Protein AF-A0A954TP41-F1 (afdb_monomer_lite)

Structure (mmCIF, N/CA/C/O backbone):
data_AF-A0A954TP41-F1
#
_entry.id   AF-A0A954TP41-F1
#
loop_
_atom_site.group_PDB
_atom_site.id
_atom_site.type_symbol
_atom_site.label_atom_id
_atom_site.label_alt_id
_atom_site.label_comp_id
_atom_site.label_asym_id
_atom_site.label_entity_id
_atom_site.label_seq_id
_atom_site.pdbx_PDB_ins_code
_atom_site.Cartn_x
_atom_site.Cartn_y
_atom_site.Cartn_z
_atom_site.occupancy
_atom_site.B_iso_or_equiv
_atom_site.auth_seq_id
_atom_site.auth_comp_id
_atom_site.auth_asym_id
_atom_site.auth_atom_id
_atom_site.pdbx_PDB_model_num
ATOM 1 N N . MET A 1 1 ? 5.058 3.701 -24.858 1.00 41.41 1 MET A N 1
ATOM 2 C CA . MET A 1 1 ? 3.907 2.788 -24.609 1.00 41.41 1 MET A CA 1
ATOM 3 C C . MET A 1 1 ? 3.069 3.315 -23.433 1.00 41.41 1 MET A C 1
ATOM 5 O O . MET A 1 1 ? 3.641 3.527 -22.378 1.00 41.41 1 MET A O 1
ATOM 9 N N . ARG A 1 2 ? 1.742 3.514 -23.548 1.00 49.81 2 ARG A N 1
ATOM 10 C CA . ARG A 1 2 ? 0.839 3.838 -22.403 1.00 49.81 2 ARG A CA 1
ATOM 11 C C . ARG A 1 2 ? 0.309 2.567 -21.700 1.00 49.81 2 ARG A C 1
ATOM 13 O O . ARG A 1 2 ? -0.858 2.505 -21.333 1.00 49.81 2 ARG A O 1
ATOM 20 N N . ILE A 1 3 ? 1.115 1.509 -21.599 1.00 52.03 3 ILE A N 1
ATOM 21 C CA . ILE A 1 3 ? 0.583 0.176 -21.258 1.00 52.03 3 ILE A CA 1
ATOM 22 C C . ILE A 1 3 ? 0.279 0.004 -19.770 1.00 52.03 3 ILE A C 1
ATOM 24 O O . ILE A 1 3 ? -0.675 -0.692 -19.455 1.00 52.03 3 ILE A O 1
ATOM 28 N N . CYS A 1 4 ? 0.962 0.700 -18.866 1.00 60.31 4 CYS A N 1
ATOM 29 C CA . CYS A 1 4 ? 0.553 0.827 -17.468 1.00 60.31 4 CYS A CA 1
ATOM 30 C C . CYS A 1 4 ? 1.193 2.102 -16.911 1.00 60.31 4 CYS A C 1
ATOM 32 O O . CYS A 1 4 ? 2.417 2.188 -16.859 1.00 60.31 4 CYS A O 1
ATOM 34 N N . ASP A 1 5 ? 0.406 3.089 -16.472 1.00 77.56 5 ASP A N 1
ATOM 35 C CA . ASP A 1 5 ? 0.948 4.170 -15.637 1.00 77.56 5 ASP A CA 1
ATOM 36 C C . ASP A 1 5 ? 1.173 3.636 -14.213 1.00 77.56 5 ASP A C 1
ATOM 38 O O . ASP A 1 5 ? 0.398 3.874 -13.279 1.00 77.56 5 ASP A O 1
ATOM 42 N N . LEU A 1 6 ? 2.216 2.813 -14.085 1.00 81.56 6 LEU A N 1
ATOM 43 C CA . LEU A 1 6 ? 2.629 2.178 -12.838 1.00 81.56 6 LEU A CA 1
ATOM 44 C C . LEU A 1 6 ? 3.070 3.231 -11.822 1.00 81.56 6 LEU A C 1
ATOM 46 O O . LEU A 1 6 ? 2.788 3.109 -10.631 1.00 81.56 6 LEU A O 1
ATOM 50 N N . HIS A 1 7 ? 3.700 4.305 -12.291 1.00 83.38 7 HIS A N 1
ATOM 51 C CA . HIS A 1 7 ? 4.193 5.373 -11.437 1.00 83.38 7 HIS A CA 1
ATOM 52 C C . HIS A 1 7 ? 3.051 6.142 -10.756 1.00 83.38 7 HIS A C 1
ATOM 54 O O . HIS A 1 7 ? 2.994 6.219 -9.529 1.00 83.38 7 HIS A O 1
ATOM 60 N N . SER A 1 8 ? 2.068 6.641 -11.508 1.00 88.38 8 SER A N 1
ATOM 61 C CA . SER A 1 8 ? 0.936 7.343 -10.887 1.00 88.38 8 SER A CA 1
ATOM 62 C C . SER A 1 8 ? 0.089 6.406 -10.026 1.00 88.38 8 SER A C 1
ATOM 64 O O . SER A 1 8 ? -0.415 6.808 -8.974 1.00 88.38 8 SER A O 1
ATOM 66 N N . SER A 1 9 ? -0.057 5.144 -10.435 1.00 88.31 9 SER A N 1
ATOM 67 C CA . SER A 1 9 ? -0.805 4.137 -9.672 1.00 88.31 9 SER A CA 1
ATOM 68 C C . SER A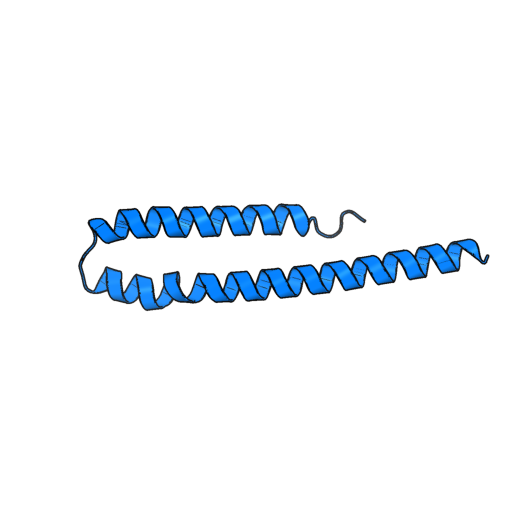 1 9 ? -0.153 3.828 -8.321 1.00 88.31 9 SER A C 1
ATOM 70 O O . SER A 1 9 ? -0.848 3.776 -7.306 1.00 88.31 9 SER A O 1
ATOM 72 N N . THR A 1 10 ? 1.176 3.701 -8.273 1.00 90.88 10 THR A N 1
ATOM 73 C CA . THR A 1 10 ? 1.919 3.472 -7.021 1.00 90.88 10 THR A CA 1
ATOM 74 C C . THR A 1 10 ? 1.878 4.680 -6.087 1.00 90.88 10 THR A C 1
ATOM 76 O O . THR A 1 10 ? 1.703 4.511 -4.877 1.00 90.88 10 THR A O 1
ATOM 79 N N . ILE A 1 11 ? 1.932 5.902 -6.627 1.00 91.94 11 ILE A N 1
ATOM 80 C CA . ILE A 1 11 ? 1.734 7.131 -5.842 1.00 91.94 11 ILE A CA 1
ATOM 81 C C . ILE A 1 11 ? 0.341 7.149 -5.206 1.00 91.94 11 ILE A C 1
ATOM 83 O O . ILE A 1 11 ? 0.207 7.410 -4.008 1.00 91.94 11 ILE A O 1
ATOM 87 N N . ARG A 1 12 ? -0.705 6.857 -5.989 1.00 94.12 12 ARG A N 1
ATOM 88 C CA . ARG A 1 12 ? -2.090 6.813 -5.493 1.00 94.12 12 ARG A CA 1
ATOM 89 C C . ARG A 1 12 ? -2.270 5.754 -4.410 1.00 94.12 12 ARG A C 1
ATOM 91 O O . ARG A 1 12 ? -2.895 6.047 -3.395 1.00 94.12 12 ARG A O 1
ATOM 98 N N . LEU A 1 13 ? -1.693 4.568 -4.597 1.00 93.75 13 LEU A N 1
ATOM 99 C CA . LEU A 1 13 ? -1.739 3.496 -3.604 1.00 93.75 13 LEU A CA 1
ATOM 100 C C . LEU A 1 13 ? -1.051 3.905 -2.297 1.00 93.75 13 LEU A C 1
ATOM 102 O O . LEU A 1 13 ? -1.609 3.710 -1.223 1.00 93.75 13 LEU A O 1
ATOM 106 N N . THR A 1 14 ? 0.131 4.515 -2.388 1.00 92.94 14 THR A N 1
ATOM 107 C CA . THR A 1 14 ? 0.894 4.964 -1.213 1.00 92.94 14 THR A CA 1
ATOM 108 C C . THR A 1 14 ? 0.122 6.017 -0.418 1.00 92.94 14 THR A C 1
ATOM 110 O O . THR A 1 14 ? 0.073 5.954 0.809 1.00 92.94 14 THR A O 1
ATOM 113 N N . ARG A 1 15 ? -0.532 6.960 -1.111 1.00 96.00 15 ARG A N 1
ATOM 114 C CA . ARG A 1 15 ? -1.408 7.959 -0.479 1.00 96.00 15 ARG A CA 1
ATOM 115 C C . ARG A 1 15 ? -2.600 7.303 0.210 1.00 96.00 15 ARG A C 1
ATOM 117 O O . ARG A 1 15 ? -2.783 7.512 1.399 1.00 96.00 15 ARG A O 1
ATOM 124 N N . ALA A 1 16 ? -3.329 6.434 -0.489 1.00 96.06 16 ALA A N 1
ATOM 125 C CA . ALA A 1 16 ? -4.474 5.733 0.090 1.00 96.06 16 ALA A CA 1
ATOM 126 C C . ALA A 1 16 ? -4.091 4.883 1.318 1.00 96.06 16 ALA A C 1
ATOM 128 O O . ALA A 1 16 ? -4.842 4.820 2.288 1.00 96.06 16 ALA A O 1
ATOM 129 N N . ALA A 1 17 ? -2.910 4.257 1.307 1.00 94.62 17 ALA A N 1
ATOM 130 C CA . ALA A 1 17 ? -2.392 3.495 2.441 1.00 94.62 17 ALA A CA 1
ATOM 131 C C . ALA A 1 17 ? -2.087 4.381 3.656 1.00 94.62 17 ALA A C 1
ATOM 133 O O . ALA A 1 17 ? -2.359 3.998 4.796 1.00 94.62 17 ALA A O 1
ATOM 134 N N . LYS A 1 18 ? -1.525 5.568 3.406 1.00 95.19 18 LYS A N 1
ATOM 135 C CA . LYS A 1 18 ? -1.275 6.575 4.435 1.00 95.19 18 LYS A CA 1
ATOM 136 C C . LYS A 1 18 ? -2.593 7.073 5.030 1.00 95.19 18 LYS A C 1
ATOM 138 O O . LYS A 1 18 ? -2.746 7.029 6.247 1.00 95.19 18 LYS A O 1
ATOM 143 N N . ASP A 1 19 ? -3.546 7.447 4.181 1.00 97.44 19 ASP A N 1
ATOM 144 C CA . ASP A 1 19 ? -4.862 7.931 4.604 1.00 97.44 19 ASP A CA 1
ATOM 145 C C . ASP A 1 19 ? -5.588 6.868 5.444 1.00 97.44 19 ASP A C 1
ATOM 147 O O . ASP A 1 19 ? -6.111 7.167 6.516 1.00 97.44 19 ASP A O 1
ATOM 151 N N . LEU A 1 20 ? -5.546 5.597 5.021 1.00 96.31 20 LEU A N 1
ATOM 152 C CA . LEU A 1 20 ? -6.094 4.479 5.791 1.00 96.31 20 LEU A CA 1
ATOM 153 C C . LEU A 1 20 ? -5.463 4.383 7.184 1.00 96.31 20 LEU A C 1
ATOM 155 O O . LEU A 1 20 ? -6.180 4.193 8.164 1.00 96.31 20 LEU A O 1
ATOM 159 N N . ARG A 1 21 ? -4.134 4.504 7.291 1.00 95.06 21 ARG A N 1
ATOM 160 C CA . ARG A 1 21 ? -3.435 4.430 8.581 1.00 95.06 21 ARG A CA 1
ATOM 161 C C . ARG A 1 21 ? -3.826 5.585 9.498 1.00 95.06 21 ARG A C 1
ATOM 163 O O . ARG A 1 21 ? -4.059 5.355 10.681 1.00 95.06 21 ARG A O 1
ATOM 170 N N . GLU A 1 22 ? -3.902 6.798 8.964 1.00 97.38 22 GLU A N 1
ATOM 171 C CA . GLU A 1 22 ? -4.302 7.986 9.724 1.00 97.38 22 GLU A CA 1
ATOM 172 C C . GLU A 1 22 ? -5.736 7.853 10.247 1.00 97.38 22 GLU A C 1
ATOM 174 O O . GLU A 1 22 ? -5.974 8.017 11.445 1.00 97.38 22 GLU A O 1
ATOM 179 N N . GLN A 1 23 ? -6.677 7.467 9.381 1.00 97.75 23 GLN A N 1
ATOM 180 C CA . GLN A 1 23 ? -8.073 7.271 9.775 1.00 97.75 23 GLN A CA 1
ATOM 181 C C . GLN A 1 23 ? -8.247 6.091 10.733 1.00 97.75 23 GLN A C 1
ATOM 183 O O . GLN A 1 23 ? -9.058 6.161 11.658 1.00 97.75 23 GLN A O 1
A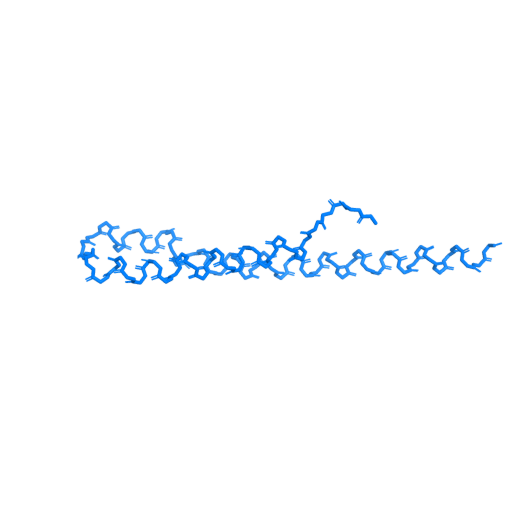TOM 188 N N . TRP A 1 24 ? -7.468 5.021 10.560 1.00 97.31 24 TRP A N 1
ATOM 189 C CA . TRP A 1 24 ? -7.473 3.902 11.495 1.00 97.31 24 TRP A CA 1
ATOM 190 C C . TRP A 1 24 ? -7.003 4.321 12.886 1.00 97.31 24 TRP A C 1
ATOM 192 O O . TRP A 1 24 ? -7.666 3.993 13.867 1.00 97.31 24 TRP A O 1
ATOM 202 N N . ASN A 1 25 ? -5.912 5.087 12.977 1.00 95.56 25 ASN A N 1
ATOM 203 C CA . ASN A 1 25 ? -5.407 5.584 14.254 1.00 95.56 25 ASN A CA 1
ATOM 204 C C . ASN A 1 25 ? -6.484 6.404 14.975 1.00 95.56 25 ASN A C 1
ATOM 206 O O . ASN A 1 25 ? -6.833 6.062 16.103 1.00 95.56 25 ASN A O 1
ATOM 210 N N . ALA A 1 26 ? -7.088 7.381 14.290 1.00 97.38 26 ALA A N 1
ATOM 211 C CA . ALA A 1 26 ? -8.170 8.196 14.843 1.00 97.38 26 ALA A CA 1
ATOM 212 C C . ALA A 1 26 ? -9.385 7.350 15.269 1.00 97.38 26 ALA A C 1
ATOM 214 O O . ALA A 1 26 ? -9.927 7.526 16.355 1.00 97.38 26 ALA A O 1
ATOM 215 N N . THR A 1 27 ? -9.792 6.374 14.454 1.00 97.25 27 THR A N 1
ATOM 216 C CA . THR A 1 27 ? -10.920 5.482 14.779 1.00 97.25 27 THR A CA 1
ATOM 217 C C . THR A 1 27 ? -10.616 4.625 16.009 1.00 97.25 27 THR A C 1
ATOM 219 O O . THR A 1 27 ? -11.461 4.455 16.889 1.00 97.25 27 THR A O 1
ATOM 222 N N . SER A 1 28 ? -9.390 4.111 16.101 1.00 95.50 28 SER A N 1
ATOM 223 C CA . SER A 1 28 ? -8.946 3.244 17.192 1.00 95.50 28 SER A CA 1
ATOM 224 C C . SER A 1 28 ? -8.836 3.962 18.541 1.00 95.50 28 SER A C 1
ATOM 226 O O . SER A 1 28 ? -8.752 3.299 19.576 1.00 95.50 28 SER A O 1
ATOM 228 N N . GLU A 1 29 ? -8.858 5.299 18.567 1.00 96.25 29 GLU A N 1
ATOM 229 C CA . GLU A 1 29 ? -8.941 6.089 19.802 1.00 96.25 29 GLU A CA 1
ATOM 230 C C . GLU A 1 29 ? -10.299 5.954 20.492 1.00 96.25 29 GLU A C 1
ATOM 232 O O . GLU A 1 29 ? -10.353 5.985 21.720 1.00 96.25 29 GLU A O 1
ATOM 237 N N . TYR A 1 30 ? -11.369 5.731 19.727 1.00 97.38 30 TYR A N 1
ATOM 238 C CA . TYR A 1 30 ? -12.740 5.660 20.242 1.00 97.38 30 TYR A CA 1
ATOM 239 C C . TYR A 1 30 ? -13.312 4.242 20.190 1.00 97.38 30 TYR A C 1
ATOM 241 O O . TYR A 1 30 ? -14.082 3.845 21.062 1.00 97.38 30 TYR A O 1
ATOM 249 N N . TRP A 1 31 ? -12.912 3.448 19.198 1.00 97.50 31 TRP A N 1
ATOM 250 C CA . TRP A 1 31 ? -13.318 2.054 19.079 1.00 97.50 31 TRP A CA 1
ATOM 251 C C . TRP A 1 31 ? -12.364 1.165 19.888 1.00 97.50 31 TRP A C 1
ATOM 253 O O . TRP A 1 31 ? -11.196 1.048 19.533 1.00 97.50 31 TRP A O 1
ATOM 263 N N . LYS A 1 32 ? -12.834 0.578 21.001 1.00 95.69 32 LYS A N 1
ATOM 264 C CA . LYS A 1 32 ? -12.000 -0.128 22.006 1.00 95.69 32 LYS A CA 1
ATOM 265 C C . LYS A 1 32 ? -12.457 -1.556 22.333 1.00 95.69 32 LYS A C 1
ATOM 267 O O . LYS A 1 32 ? -12.105 -2.085 23.382 1.00 95.69 32 LYS A O 1
ATOM 272 N N . ASP A 1 33 ? -13.280 -2.161 21.485 1.00 97.56 33 ASP A N 1
ATOM 273 C CA . ASP A 1 33 ? -13.788 -3.514 21.724 1.00 97.56 33 ASP A CA 1
ATOM 274 C C . ASP A 1 33 ? -12.903 -4.598 21.082 1.00 97.56 33 ASP A C 1
ATOM 276 O O . ASP A 1 33 ? -11.929 -4.323 20.380 1.00 97.56 33 ASP A O 1
ATOM 280 N N . LYS A 1 34 ? -13.277 -5.861 21.295 1.00 97.50 34 LYS A N 1
ATOM 281 C CA . LYS A 1 34 ? -12.601 -7.005 20.680 1.00 97.50 34 LYS A CA 1
ATOM 282 C C . LYS A 1 34 ? -12.670 -6.993 19.145 1.00 97.50 34 LYS A C 1
ATOM 284 O O . LYS A 1 34 ? -11.738 -7.456 18.493 1.00 97.50 34 LYS A O 1
ATOM 289 N N . ASN A 1 35 ? -13.740 -6.460 18.554 1.00 96.88 35 ASN A N 1
ATOM 290 C CA . ASN A 1 35 ? -13.871 -6.399 17.098 1.00 96.88 35 ASN A CA 1
ATOM 291 C C . ASN A 1 35 ? -12.839 -5.440 16.492 1.00 96.88 35 ASN A C 1
ATOM 293 O O . ASN A 1 35 ? -12.322 -5.721 15.414 1.00 96.88 35 ASN A O 1
ATOM 297 N N . ARG A 1 36 ? -12.493 -4.352 17.192 1.00 97.44 36 ARG A N 1
ATOM 298 C CA . ARG A 1 36 ? -11.384 -3.461 16.821 1.00 97.44 36 ARG A CA 1
ATOM 299 C C . ARG A 1 36 ? -10.055 -4.212 16.773 1.00 97.44 36 ARG A C 1
ATOM 301 O O . ARG A 1 36 ? -9.317 -4.070 15.801 1.00 97.44 36 ARG A O 1
ATOM 308 N N . ASP A 1 37 ? -9.753 -5.003 17.803 1.00 97.31 37 ASP A N 1
ATOM 309 C CA . ASP A 1 37 ? -8.515 -5.797 17.882 1.00 97.31 37 ASP A CA 1
ATOM 310 C C . ASP A 1 37 ? -8.442 -6.840 16.757 1.00 97.31 37 ASP A C 1
ATOM 312 O O . ASP A 1 37 ? -7.422 -6.984 16.071 1.00 97.31 37 ASP A O 1
ATOM 316 N N . ASP A 1 38 ? -9.552 -7.545 16.535 1.00 97.94 38 ASP A N 1
ATOM 317 C CA . ASP A 1 38 ? -9.670 -8.558 15.491 1.00 97.94 38 ASP A CA 1
ATOM 318 C C . ASP A 1 38 ? -9.570 -7.911 14.093 1.00 97.94 38 ASP A C 1
ATOM 320 O O . ASP A 1 38 ? -8.955 -8.476 13.188 1.00 97.94 38 ASP A O 1
ATOM 324 N N . PHE A 1 39 ? -10.103 -6.699 13.907 1.00 96.75 39 PHE A N 1
ATOM 325 C CA . PHE A 1 39 ? -9.987 -5.955 12.653 1.00 96.75 39 PHE A CA 1
ATOM 326 C C . PHE A 1 39 ? -8.557 -5.461 12.390 1.00 96.75 39 PHE A C 1
ATOM 328 O O . PHE A 1 39 ? -8.048 -5.637 11.278 1.00 96.75 39 PHE A O 1
ATOM 335 N N . ASP A 1 40 ? -7.889 -4.887 13.400 1.00 96.62 40 ASP A N 1
ATOM 336 C CA . ASP A 1 40 ? -6.501 -4.416 13.279 1.00 96.62 40 ASP A CA 1
ATOM 337 C C . ASP A 1 40 ? -5.582 -5.555 12.839 1.00 96.62 40 ASP A C 1
ATOM 339 O O . ASP A 1 40 ? -4.885 -5.463 11.828 1.00 96.62 40 ASP A O 1
ATOM 343 N N . SER A 1 41 ? -5.630 -6.658 13.586 1.00 97.19 41 SER A N 1
ATOM 344 C CA . SER A 1 41 ? -4.755 -7.809 13.387 1.00 97.19 41 SER A CA 1
ATOM 345 C C . SER A 1 41 ? -5.012 -8.514 12.057 1.00 97.19 41 SER A C 1
ATOM 347 O O . SER A 1 41 ? -4.064 -8.887 11.365 1.00 97.19 41 SER A O 1
ATOM 349 N N . LYS A 1 42 ? -6.282 -8.676 11.671 1.00 97.12 42 LYS A N 1
ATOM 350 C CA . LYS A 1 42 ? -6.658 -9.432 10.472 1.00 97.12 42 LYS A CA 1
ATOM 351 C C . LYS A 1 42 ? -6.518 -8.635 9.180 1.00 97.12 42 LYS A C 1
ATOM 353 O O . LYS A 1 42 ? -6.230 -9.234 8.145 1.00 97.12 42 LYS A O 1
ATOM 358 N N . TYR A 1 43 ? -6.739 -7.321 9.216 1.00 95.38 43 TYR A N 1
ATOM 359 C CA . TYR A 1 43 ? -6.844 -6.513 7.998 1.00 95.38 43 TYR A CA 1
ATOM 360 C C . TYR A 1 43 ? -5.863 -5.344 7.956 1.00 95.38 43 TYR A C 1
ATOM 362 O O . TYR A 1 43 ? -5.209 -5.152 6.937 1.00 95.38 43 TYR A O 1
ATOM 370 N N . VAL A 1 44 ? -5.699 -4.580 9.037 1.00 95.38 44 VAL A N 1
ATOM 371 C CA . VAL A 1 44 ? -4.905 -3.338 8.991 1.00 95.38 44 VAL A CA 1
ATOM 372 C C . VAL A 1 44 ? -3.399 -3.601 9.059 1.00 95.38 44 VAL A C 1
ATOM 374 O O . VAL A 1 44 ? -2.628 -3.013 8.295 1.00 95.38 44 VAL A O 1
ATOM 377 N N . GLN A 1 45 ? -2.957 -4.480 9.959 1.00 94.62 45 GLN A N 1
ATOM 378 C CA . GLN A 1 45 ? -1.542 -4.837 10.104 1.00 94.62 45 GLN A CA 1
ATOM 379 C C . GLN A 1 45 ? -0.974 -5.506 8.837 1.00 94.62 45 GLN A C 1
ATOM 381 O O . GLN A 1 45 ? 0.097 -5.087 8.390 1.00 94.62 45 GLN A O 1
ATOM 386 N N . PRO A 1 46 ? -1.669 -6.464 8.184 1.00 95.81 46 PRO A N 1
ATOM 387 C CA . PRO A 1 46 ? -1.126 -7.143 7.005 1.00 95.81 46 PRO A CA 1
ATOM 388 C C . PRO A 1 46 ? -0.986 -6.259 5.759 1.00 95.81 46 PRO A C 1
ATOM 390 O O . PRO A 1 46 ? -0.106 -6.511 4.935 1.00 95.81 46 PRO A O 1
ATOM 393 N N . ILE A 1 47 ? -1.818 -5.220 5.609 1.00 93.75 47 ILE A N 1
ATOM 394 C CA . ILE A 1 47 ? -1.831 -4.371 4.405 1.00 93.75 47 ILE A CA 1
ATOM 395 C C . ILE A 1 47 ? -0.494 -3.650 4.195 1.00 93.75 47 ILE A C 1
ATOM 397 O O . ILE A 1 47 ? -0.025 -3.560 3.064 1.00 93.75 47 ILE A O 1
ATOM 401 N N . GLY A 1 48 ? 0.143 -3.155 5.262 1.00 91.81 48 GLY A N 1
ATOM 402 C CA . GLY A 1 48 ? 1.399 -2.400 5.155 1.00 91.81 48 GLY A CA 1
ATOM 403 C C . GLY A 1 48 ? 2.507 -3.188 4.439 1.00 91.81 48 GLY A C 1
ATOM 404 O O . GLY A 1 48 ? 2.950 -2.765 3.369 1.00 91.81 48 GLY A O 1
ATOM 405 N N . PRO A 1 49 ? 2.910 -4.360 4.966 1.00 94.81 49 PRO A N 1
ATOM 406 C CA . PRO A 1 49 ? 3.884 -5.233 4.314 1.00 94.81 49 PRO A CA 1
ATOM 407 C C . PRO A 1 49 ? 3.489 -5.650 2.890 1.00 94.81 49 PRO A C 1
ATOM 409 O O . PRO A 1 49 ? 4.340 -5.678 2.004 1.00 94.81 49 PRO A O 1
ATOM 412 N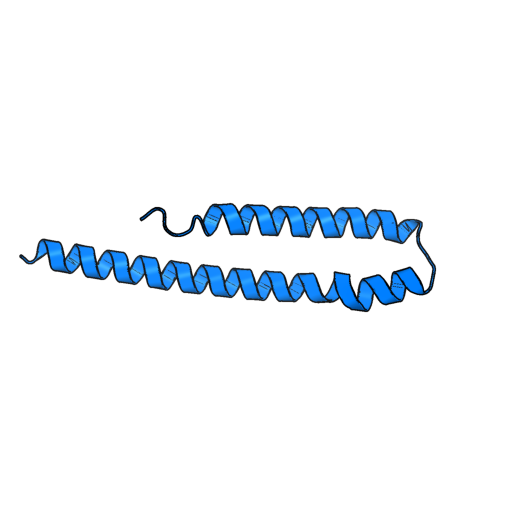 N . GLN A 1 50 ? 2.206 -5.937 2.641 1.00 95.19 50 GLN A N 1
ATOM 413 C CA . GLN A 1 50 ? 1.722 -6.315 1.306 1.00 95.19 50 GLN A CA 1
ATOM 414 C C . GLN A 1 50 ? 1.895 -5.185 0.285 1.00 95.19 50 GLN A C 1
ATOM 416 O O . GLN A 1 50 ? 2.329 -5.432 -0.840 1.00 95.19 50 GLN A O 1
ATOM 421 N N . ILE A 1 51 ? 1.613 -3.941 0.679 1.00 94.25 51 ILE A N 1
ATOM 422 C CA . ILE A 1 51 ? 1.840 -2.770 -0.173 1.00 94.25 51 ILE A CA 1
ATOM 423 C C . ILE A 1 51 ? 3.333 -2.589 -0.440 1.00 94.25 51 ILE A C 1
ATOM 425 O O . ILE A 1 51 ? 3.711 -2.374 -1.588 1.00 94.25 51 ILE A O 1
ATOM 429 N N . SER A 1 52 ? 4.197 -2.735 0.568 1.00 93.94 52 SER A N 1
ATOM 430 C CA . SER A 1 52 ? 5.651 -2.663 0.366 1.00 93.94 52 SER A CA 1
ATOM 431 C C . SER A 1 52 ? 6.156 -3.709 -0.634 1.00 93.94 52 SER A C 1
ATOM 433 O O . SER A 1 52 ? 6.947 -3.377 -1.516 1.00 93.94 52 SER A O 1
ATOM 435 N N . LEU A 1 53 ? 5.664 -4.949 -0.543 1.00 96.00 53 LEU A N 1
ATOM 436 C CA . LEU A 1 53 ? 5.995 -6.016 -1.493 1.00 96.00 53 LEU A CA 1
ATOM 437 C C . LEU A 1 53 ? 5.524 -5.685 -2.912 1.00 96.00 53 LEU A C 1
ATOM 439 O O . LEU A 1 53 ? 6.278 -5.855 -3.870 1.00 96.00 53 LEU A O 1
ATOM 443 N N . LEU A 1 54 ? 4.302 -5.169 -3.053 1.00 94.12 54 LEU A N 1
ATOM 444 C CA . LEU A 1 54 ? 3.770 -4.752 -4.346 1.00 94.12 54 LEU A CA 1
ATOM 445 C C . LEU A 1 54 ? 4.600 -3.616 -4.960 1.00 94.12 54 LEU A C 1
ATOM 447 O O . LEU A 1 54 ? 4.944 -3.686 -6.136 1.00 94.12 54 LEU A O 1
ATOM 451 N N . LEU A 1 55 ? 4.958 -2.593 -4.178 1.00 93.50 55 LEU A N 1
ATOM 452 C CA . LEU A 1 55 ? 5.792 -1.484 -4.652 1.00 93.50 55 LEU A CA 1
ATOM 453 C C . LEU A 1 55 ? 7.165 -1.975 -5.131 1.00 93.50 55 LEU A C 1
ATOM 455 O O . LEU A 1 55 ? 7.636 -1.544 -6.183 1.00 93.50 55 LEU A O 1
ATOM 459 N N . ALA A 1 56 ? 7.779 -2.917 -4.411 1.00 94.06 56 ALA A N 1
ATOM 460 C CA . ALA A 1 56 ? 9.036 -3.531 -4.830 1.00 94.06 56 ALA A CA 1
ATOM 461 C C . ALA A 1 56 ? 8.894 -4.286 -6.164 1.00 94.06 56 ALA A C 1
AT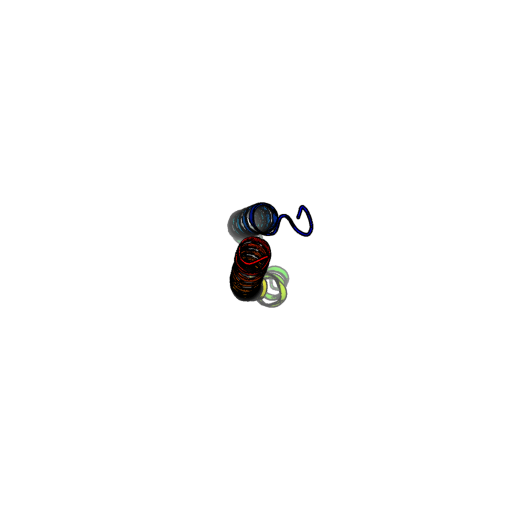OM 463 O O . ALA A 1 56 ? 9.721 -4.115 -7.062 1.00 94.06 56 ALA A O 1
ATOM 464 N N . ALA A 1 57 ? 7.822 -5.067 -6.327 1.00 94.50 57 ALA A N 1
ATOM 465 C CA . ALA A 1 57 ? 7.544 -5.786 -7.569 1.00 94.50 57 ALA A CA 1
ATOM 466 C C . ALA A 1 57 ? 7.304 -4.832 -8.753 1.00 94.50 57 ALA A C 1
ATOM 468 O O . ALA A 1 57 ? 7.821 -5.059 -9.845 1.00 94.50 57 ALA A O 1
ATOM 469 N N . VAL A 1 58 ? 6.571 -3.734 -8.536 1.00 92.25 58 VAL A N 1
ATOM 470 C CA . VAL A 1 58 ? 6.318 -2.718 -9.569 1.00 92.25 58 VAL A CA 1
ATOM 471 C C . VAL A 1 58 ? 7.603 -2.001 -9.989 1.00 92.25 58 VAL A C 1
ATOM 473 O O . VAL A 1 58 ? 7.803 -1.765 -11.183 1.00 92.25 58 VAL A O 1
ATOM 476 N N . ASN A 1 59 ? 8.491 -1.687 -9.043 1.00 90.75 59 ASN A N 1
ATOM 477 C CA . ASN A 1 59 ? 9.791 -1.094 -9.360 1.00 90.75 59 ASN A CA 1
ATOM 478 C C . ASN A 1 59 ? 10.640 -2.052 -10.201 1.00 90.75 59 ASN A C 1
ATOM 480 O O . ASN A 1 59 ? 11.128 -1.665 -11.259 1.00 90.75 59 ASN A O 1
ATOM 484 N N . SER A 1 60 ? 10.723 -3.323 -9.796 1.00 93.19 60 SER A N 1
ATOM 485 C CA . SER A 1 60 ? 11.447 -4.341 -10.564 1.00 93.19 60 SER A CA 1
ATOM 486 C C . SER A 1 60 ? 10.889 -4.505 -11.980 1.00 93.19 60 SER A C 1
ATOM 488 O O . SER A 1 60 ? 11.656 -4.610 -12.934 1.00 93.19 60 SER A O 1
ATOM 490 N N . LEU A 1 61 ? 9.564 -4.487 -12.136 1.00 91.56 61 LEU A N 1
ATOM 491 C CA . LEU A 1 61 ? 8.922 -4.563 -13.446 1.00 91.56 61 LEU A CA 1
ATOM 492 C C . LEU A 1 61 ? 9.243 -3.338 -14.316 1.00 91.56 61 LEU A C 1
ATOM 494 O O . LEU A 1 61 ? 9.502 -3.476 -15.510 1.00 91.56 61 LEU A O 1
ATOM 498 N N . SER A 1 62 ? 9.259 -2.148 -13.714 1.00 90.12 62 SER A N 1
ATOM 499 C CA . SER A 1 62 ? 9.596 -0.902 -14.410 1.00 90.12 62 SER A CA 1
ATOM 500 C C . SER A 1 62 ? 11.039 -0.916 -14.919 1.00 90.12 62 SER A C 1
ATOM 502 O O . SER A 1 62 ? 11.286 -0.516 -16.056 1.00 90.12 62 SER A O 1
ATOM 504 N N . ASP A 1 63 ? 11.975 -1.453 -14.132 1.00 90.81 63 ASP A N 1
ATOM 505 C CA . ASP A 1 63 ? 13.374 -1.615 -14.545 1.00 90.81 63 ASP A CA 1
ATOM 506 C C . ASP A 1 63 ? 13.518 -2.576 -15.731 1.00 90.81 63 ASP A C 1
ATOM 508 O O . ASP A 1 63 ? 14.297 -2.319 -16.650 1.00 90.81 63 ASP A O 1
ATOM 512 N N . VAL A 1 64 ? 12.764 -3.681 -15.733 1.00 93.94 64 VAL A N 1
ATOM 513 C CA . VAL A 1 64 ? 12.760 -4.645 -16.845 1.00 93.94 64 VAL A CA 1
ATOM 514 C C . VAL A 1 64 ? 12.241 -3.992 -18.125 1.00 93.94 64 VAL A C 1
ATOM 516 O O . VAL A 1 64 ? 12.865 -4.138 -19.175 1.00 93.94 64 VAL A O 1
ATOM 519 N N . PHE A 1 65 ? 11.148 -3.230 -18.047 1.00 90.06 65 PHE A N 1
ATOM 520 C CA . PHE A 1 65 ? 10.626 -2.515 -19.212 1.00 90.06 65 PHE A CA 1
ATOM 521 C C . PHE A 1 65 ? 11.592 -1.451 -19.730 1.00 90.06 65 PHE A C 1
ATOM 523 O O . PHE A 1 65 ? 11.796 -1.372 -20.938 1.00 90.06 65 PHE A O 1
ATOM 530 N N . ALA A 1 66 ? 12.241 -0.693 -18.843 1.00 89.12 66 ALA A N 1
ATOM 531 C CA . ALA A 1 66 ? 13.227 0.307 -19.243 1.00 89.12 66 ALA A CA 1
ATOM 532 C C . ALA A 1 66 ? 14.447 -0.319 -19.944 1.00 89.12 66 ALA A C 1
ATOM 534 O O . ALA A 1 66 ? 14.985 0.261 -20.885 1.00 89.12 66 ALA A O 1
ATOM 535 N N . ARG A 1 67 ? 14.888 -1.509 -19.510 1.00 91.56 67 ARG A N 1
ATOM 536 C CA . ARG A 1 67 ? 15.960 -2.258 -20.189 1.00 91.56 67 ARG A CA 1
ATOM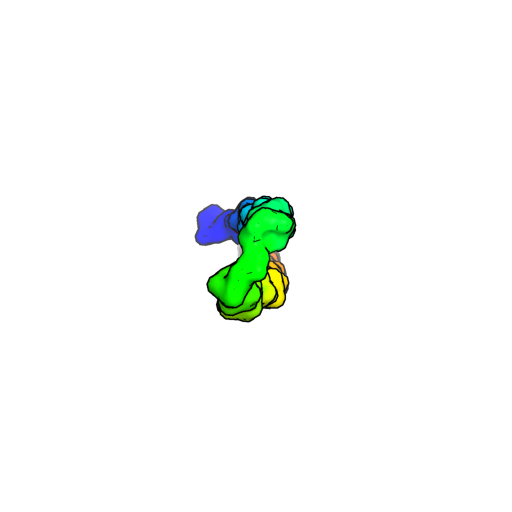 537 C C . ARG A 1 67 ? 15.526 -2.730 -21.573 1.00 91.56 67 ARG A C 1
ATOM 539 O O . ARG A 1 67 ? 16.253 -2.503 -22.531 1.00 91.56 67 ARG A O 1
ATOM 546 N N . ALA A 1 68 ? 14.339 -3.325 -21.678 1.00 90.94 68 ALA A N 1
ATOM 547 C CA . ALA A 1 68 ? 13.806 -3.796 -22.953 1.00 90.94 68 ALA A CA 1
ATOM 548 C C . ALA A 1 68 ? 13.610 -2.650 -23.962 1.00 90.94 68 ALA A C 1
ATOM 550 O O . ALA A 1 68 ? 13.889 -2.824 -25.143 1.00 90.94 68 ALA A O 1
ATOM 551 N N . GLU A 1 69 ? 13.162 -1.476 -23.507 1.00 89.81 69 GLU A N 1
ATOM 552 C CA . GLU A 1 69 ? 13.022 -0.289 -24.359 1.00 89.81 69 GLU A CA 1
ATOM 553 C C . GLU A 1 69 ? 14.376 0.155 -24.930 1.00 89.81 69 GLU A C 1
ATOM 555 O O . GLU A 1 69 ? 14.486 0.328 -26.141 1.00 89.81 69 GLU A O 1
ATOM 560 N N . ARG A 1 70 ? 15.426 0.220 -24.098 1.00 90.06 70 ARG A N 1
ATOM 561 C CA . ARG A 1 70 ? 16.790 0.541 -24.557 1.00 90.06 70 ARG A CA 1
ATOM 562 C C . ARG A 1 70 ? 17.327 -0.474 -25.560 1.00 90.06 70 ARG A C 1
ATOM 564 O O . ARG A 1 70 ? 17.817 -0.085 -26.608 1.00 90.06 70 ARG A O 1
ATOM 571 N N . GLU A 1 71 ? 17.181 -1.770 -25.279 1.00 92.12 71 GLU A N 1
ATOM 572 C CA . GLU A 1 71 ? 17.644 -2.826 -26.192 1.00 92.12 71 GLU A CA 1
ATOM 573 C C . GLU A 1 71 ? 16.969 -2.752 -27.572 1.00 92.12 71 GLU A C 1
ATOM 575 O O . GLU A 1 71 ? 17.577 -3.106 -28.583 1.00 92.12 71 GLU A O 1
ATOM 580 N N . LEU A 1 72 ? 15.709 -2.313 -27.629 1.00 91.62 72 LEU A N 1
ATOM 581 C CA . LEU A 1 72 ? 14.989 -2.112 -28.886 1.00 91.62 72 LEU A CA 1
ATOM 582 C C . LEU A 1 72 ? 15.432 -0.837 -29.615 1.00 91.62 72 LEU A C 1
ATOM 584 O O . LEU A 1 72 ? 15.505 -0.845 -30.844 1.00 91.62 72 LEU A O 1
ATOM 588 N N . GLU A 1 73 ? 15.711 0.245 -28.886 1.00 89.12 73 GLU A N 1
ATOM 589 C CA . GLU A 1 73 ? 16.251 1.484 -29.457 1.00 89.12 73 GLU A CA 1
ATOM 590 C C . GLU A 1 73 ? 17.649 1.274 -30.048 1.00 89.12 73 GLU A C 1
ATOM 592 O O . GLU A 1 73 ? 17.884 1.679 -31.188 1.00 89.12 73 GLU A O 1
ATOM 597 N N . ASP A 1 74 ? 18.528 0.572 -29.329 1.00 84.62 74 ASP A N 1
ATOM 598 C CA . ASP A 1 74 ? 19.891 0.270 -29.772 1.00 84.62 74 ASP A CA 1
ATOM 599 C C . ASP A 1 74 ? 19.873 -0.536 -31.083 1.00 84.62 74 ASP A C 1
ATOM 601 O O . ASP A 1 74 ? 20.484 -0.128 -32.070 1.00 84.62 74 ASP A O 1
ATOM 605 N N . ARG A 1 75 ? 19.066 -1.605 -31.160 1.00 75.81 75 ARG A N 1
ATOM 606 C CA . ARG A 1 75 ? 18.916 -2.421 -32.384 1.00 75.81 75 ARG A CA 1
ATOM 607 C C . ARG A 1 75 ? 18.394 -1.629 -33.578 1.00 75.81 75 ARG A C 1
ATOM 609 O O . ARG A 1 75 ? 18.805 -1.874 -34.702 1.00 75.81 75 ARG A O 1
ATOM 616 N N . LYS A 1 76 ? 17.481 -0.684 -33.348 1.00 71.69 76 LYS A N 1
ATOM 617 C CA . LYS A 1 76 ? 16.930 0.165 -34.412 1.00 71.69 76 LYS A CA 1
ATOM 618 C C . LYS A 1 76 ? 17.964 1.154 -34.965 1.00 71.69 76 LYS A C 1
ATOM 620 O O . LYS A 1 76 ? 17.771 1.663 -36.061 1.00 71.69 76 LYS A O 1
ATOM 625 N N . SER A 1 77 ? 19.010 1.472 -34.204 1.00 67.12 77 SER A N 1
ATOM 626 C CA . SER A 1 77 ? 20.067 2.399 -34.624 1.00 67.12 77 SER A CA 1
ATOM 627 C C . SER A 1 77 ? 21.200 1.741 -35.423 1.00 67.12 77 SER A C 1
ATOM 629 O O . SER A 1 77 ? 22.011 2.456 -36.009 1.00 67.12 77 SER A O 1
ATOM 631 N N . GLU A 1 78 ? 21.250 0.405 -35.451 1.00 59.72 78 GLU A N 1
ATOM 632 C CA . GLU A 1 78 ? 22.268 -0.391 -36.153 1.00 59.72 78 GLU A CA 1
ATOM 633 C C . GLU A 1 78 ? 21.841 -0.845 -37.569 1.00 59.72 78 GLU A C 1
ATOM 635 O O . GLU A 1 78 ? 22.703 -1.279 -38.336 1.00 59.72 78 GLU A O 1
ATOM 640 N N . ASP A 1 79 ? 20.555 -0.698 -37.925 1.00 52.19 79 ASP A N 1
ATOM 641 C CA . ASP A 1 79 ? 19.967 -0.928 -39.265 1.00 52.19 79 ASP A CA 1
ATOM 642 C C . ASP A 1 79 ? 19.801 0.387 -40.061 1.00 52.19 79 ASP A C 1
ATOM 644 O O . ASP A 1 79 ? 20.026 0.373 -41.297 1.00 52.19 79 ASP A O 1
#

Sequence (79 aa):
MRICDLHSST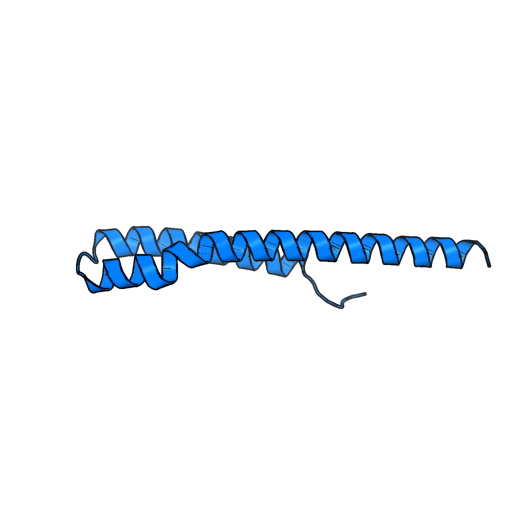IRLTRAAKDLREQWNATSEYWKDKNRDDFDSKYVQPIGPQISLLLAAVNSLSDVFARAERELEDRKSED

Secondary structure (DSSP, 8-state):
--S--HHHHHHHHHHHHHHHHHHHHHHHHH--SHHHHHHIIIIIHHHHHHHHHHHHHHHHHHHHHHHHHHHHHHHHH--

pLDDT: mean 89.62, std 12.16, range [41.41, 97.94]

Radius of gyration: 19.69 Å; chains: 1; bounding box: 36×18×61 Å

Foldseek 3Di:
DPPDPLVVVLVVVVVVLVVVVVVLVVVCVPDPDPVNVVCCVVPNVVVVVVSVVVNVVSVVVVVVVVVVVVVVVVVVVVD